Protein AF-A0A925CGX5-F1 (afdb_monomer_lite)

Radius of gyration: 20.31 Å; chains: 1; bounding box: 44×58×46 Å

pLDDT: mean 79.64, std 16.66, range [32.56, 95.12]

Secondary structure (DSSP, 8-state):
-TTSPBPPSPPPHHHHHHHHHTSSSTT---EEEE----TT-TT--EEEEEEEETTEEEEEEEEE----HHHHTT---S----THHHHHHT-SS---TTEEEETTEEEEE--TT-----GGGS-TTTHHHHHHHHHHHHHHHHHHTSTTTHHHHHHHHHHHHHSTT--S-SS---

Structure (mmCIF, N/CA/C/O backbone):
data_AF-A0A925CGX5-F1
#
_entry.id   AF-A0A925CGX5-F1
#
loop_
_atom_site.group_PDB
_atom_site.id
_atom_site.type_symbol
_atom_site.label_atom_id
_atom_site.label_alt_id
_atom_site.label_comp_id
_atom_site.label_asym_id
_atom_site.label_entity_id
_atom_site.label_seq_id
_atom_site.pdbx_PDB_ins_code
_atom_site.Cartn_x
_atom_site.Cartn_y
_atom_site.Cartn_z
_atom_site.occupancy
_atom_site.B_iso_or_equiv
_atom_site.auth_seq_id
_atom_site.auth_comp_id
_atom_site.auth_asym_id
_atom_site.auth_atom_id
_atom_site.pdbx_PDB_model_num
ATOM 1 N N . MET A 1 1 ? -9.064 -10.129 -9.999 1.00 75.12 1 MET A N 1
ATOM 2 C CA . MET A 1 1 ? -7.808 -9.469 -10.441 1.00 75.12 1 MET A CA 1
ATOM 3 C C . MET A 1 1 ? -7.234 -10.074 -11.719 1.00 75.12 1 MET A C 1
ATOM 5 O O . MET A 1 1 ? -6.522 -9.369 -12.419 1.00 75.12 1 MET A O 1
ATOM 9 N N . GLU A 1 2 ? -7.570 -11.321 -12.065 1.00 76.31 2 GLU A N 1
ATOM 10 C CA . GLU A 1 2 ? -7.100 -11.977 -13.301 1.00 76.31 2 GLU A CA 1
ATOM 11 C C . GLU A 1 2 ? -7.462 -11.228 -14.593 1.00 76.31 2 GLU A C 1
ATOM 13 O O . GLU A 1 2 ? -6.629 -11.114 -15.491 1.00 76.31 2 GLU A O 1
ATOM 18 N N . ALA A 1 3 ? -8.659 -10.632 -14.642 1.00 82.38 3 ALA A N 1
ATOM 19 C CA . ALA A 1 3 ? -9.148 -9.847 -15.779 1.00 82.38 3 ALA A CA 1
ATOM 20 C C . ALA A 1 3 ? -8.381 -8.530 -16.029 1.00 82.38 3 ALA A C 1
ATOM 22 O O . ALA A 1 3 ? -8.653 -7.837 -17.006 1.00 82.38 3 ALA A O 1
ATOM 23 N N . LEU A 1 4 ? -7.434 -8.150 -15.160 1.00 82.31 4 LEU A N 1
ATOM 24 C CA . LEU A 1 4 ? -6.608 -6.967 -15.394 1.00 82.31 4 LEU A CA 1
ATOM 25 C C . LEU A 1 4 ? -5.682 -7.180 -16.601 1.00 82.31 4 LEU A C 1
ATOM 27 O O . LEU A 1 4 ? -5.188 -8.298 -16.816 1.00 82.31 4 LEU A O 1
ATOM 31 N N . PRO A 1 5 ? -5.388 -6.115 -17.366 1.00 84.12 5 PRO A N 1
ATOM 32 C CA . PRO A 1 5 ? -4.493 -6.221 -18.503 1.00 84.12 5 PRO A CA 1
ATOM 33 C C . PRO A 1 5 ? -3.076 -6.600 -18.040 1.00 84.12 5 PRO A C 1
ATOM 35 O O . PRO A 1 5 ? -2.613 -6.133 -16.986 1.00 84.12 5 PRO A O 1
ATOM 38 N N . PRO A 1 6 ? -2.365 -7.445 -18.810 1.00 86.44 6 PRO A N 1
ATOM 39 C CA . PRO A 1 6 ? -0.949 -7.683 -18.571 1.00 86.44 6 PRO A CA 1
ATOM 40 C C . PRO A 1 6 ? -0.167 -6.375 -18.716 1.00 86.44 6 PRO A C 1
ATOM 42 O O . PRO A 1 6 ? -0.590 -5.443 -19.409 1.00 86.44 6 PRO A O 1
ATOM 45 N N . VAL A 1 7 ? 0.985 -6.294 -18.054 1.00 85.62 7 VAL A N 1
ATOM 46 C CA . VAL A 1 7 ? 1.882 -5.155 -18.254 1.00 85.62 7 VAL A CA 1
ATOM 47 C C . VAL A 1 7 ? 2.435 -5.202 -19.678 1.00 85.62 7 VAL A C 1
ATOM 49 O O . VAL A 1 7 ? 3.003 -6.209 -20.088 1.00 85.62 7 VAL A O 1
ATOM 52 N N . LYS A 1 8 ? 2.275 -4.106 -20.425 1.00 80.00 8 LYS A N 1
ATOM 53 C CA . LYS A 1 8 ? 2.910 -3.900 -21.732 1.00 80.00 8 LYS A CA 1
ATOM 54 C C . LYS A 1 8 ? 4.179 -3.062 -21.546 1.00 80.00 8 LYS A C 1
ATOM 56 O O . LYS A 1 8 ? 4.128 -2.050 -20.848 1.00 80.00 8 LYS A O 1
ATOM 61 N N . GLY A 1 9 ? 5.274 -3.464 -22.190 1.00 78.81 9 GLY A N 1
ATOM 62 C CA . GLY A 1 9 ? 6.560 -2.759 -22.145 1.00 78.81 9 GLY A CA 1
ATOM 63 C C . GLY A 1 9 ? 7.445 -3.131 -20.951 1.00 78.81 9 GLY A C 1
ATOM 64 O O . GLY A 1 9 ? 7.156 -4.063 -20.198 1.00 78.81 9 GLY A O 1
ATOM 65 N N . ALA A 1 10 ? 8.552 -2.402 -20.795 1.00 79.94 10 ALA A N 1
ATOM 66 C CA . ALA A 1 10 ? 9.523 -2.651 -19.737 1.00 79.94 10 ALA A CA 1
ATOM 67 C C . ALA A 1 10 ? 8.936 -2.339 -18.349 1.00 79.94 10 ALA A C 1
ATOM 69 O O . ALA A 1 10 ? 8.403 -1.257 -18.098 1.00 79.94 10 ALA A O 1
ATOM 70 N N . VAL A 1 11 ? 9.056 -3.297 -17.430 1.00 86.06 11 VAL A N 1
ATOM 71 C CA . VAL A 1 11 ? 8.763 -3.099 -16.004 1.00 86.06 11 VAL A CA 1
ATOM 72 C C . VAL A 1 11 ? 10.031 -2.556 -15.346 1.00 86.06 11 VAL A C 1
ATOM 74 O O . VAL A 1 11 ? 11.066 -3.219 -15.465 1.00 86.06 11 VAL A O 1
ATOM 77 N N . PRO A 1 12 ? 9.983 -1.415 -14.630 1.00 90.38 12 PRO A N 1
ATOM 78 C CA . PRO A 1 12 ? 11.149 -0.912 -13.913 1.00 90.38 12 PRO A CA 1
ATOM 79 C C . PRO A 1 12 ? 11.704 -1.969 -12.956 1.00 90.38 12 PRO A C 1
ATOM 81 O O . PRO A 1 12 ? 10.948 -2.596 -12.214 1.00 90.38 12 PRO A O 1
ATOM 84 N N . HIS A 1 13 ? 13.025 -2.148 -12.939 1.00 91.94 13 HIS A N 1
ATOM 85 C CA . HIS A 1 13 ? 13.669 -3.144 -12.079 1.00 91.94 13 HIS A CA 1
ATOM 86 C C . HIS A 1 13 ? 13.338 -2.928 -10.590 1.00 91.94 13 HIS A C 1
ATOM 88 O O . HIS A 1 13 ? 13.072 -3.887 -9.869 1.00 91.94 13 HIS A O 1
ATOM 94 N N . SER A 1 14 ? 13.215 -1.664 -10.163 1.00 93.75 14 SER A N 1
ATOM 95 C CA . SER A 1 14 ? 12.810 -1.293 -8.801 1.00 93.75 14 SER A CA 1
ATOM 96 C C . SER A 1 14 ? 11.436 -1.833 -8.397 1.00 93.75 14 SER A C 1
ATOM 98 O O . SER A 1 14 ? 11.249 -2.169 -7.234 1.00 93.75 14 SER A O 1
ATOM 100 N N . VAL A 1 15 ? 10.494 -1.984 -9.338 1.00 94.00 15 VAL A N 1
ATOM 101 C CA . VAL A 1 15 ? 9.176 -2.587 -9.069 1.00 94.00 15 VAL A CA 1
ATOM 102 C C . VAL A 1 15 ? 9.315 -4.064 -8.729 1.00 94.00 15 VAL A C 1
ATOM 104 O O . VAL A 1 15 ? 8.636 -4.536 -7.823 1.00 94.00 15 VAL A O 1
ATOM 107 N N . ARG A 1 16 ? 10.170 -4.796 -9.456 1.00 93.62 16 ARG A N 1
ATOM 108 C CA . ARG A 1 16 ? 10.380 -6.232 -9.225 1.00 93.62 16 ARG A CA 1
ATOM 109 C C . ARG A 1 16 ? 11.016 -6.457 -7.864 1.00 93.62 16 ARG A C 1
ATOM 111 O O . ARG A 1 16 ? 10.406 -7.130 -7.053 1.00 93.62 16 ARG A O 1
ATOM 118 N N . ILE A 1 17 ? 12.114 -5.755 -7.564 1.00 94.38 17 ILE A N 1
ATOM 119 C CA . ILE A 1 17 ? 12.747 -5.777 -6.232 1.00 94.38 17 ILE A CA 1
ATOM 120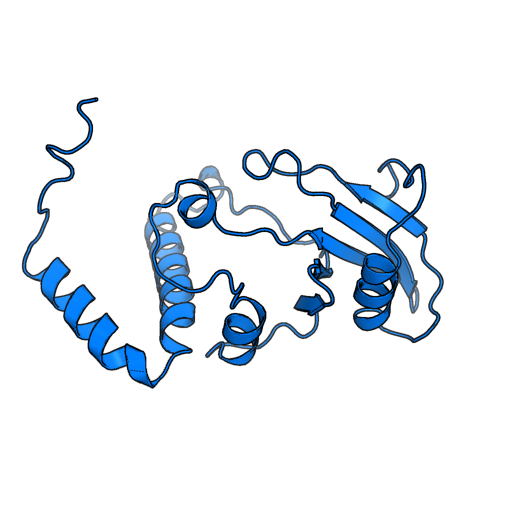 C C . ILE A 1 17 ? 11.712 -5.504 -5.134 1.00 94.38 17 ILE A C 1
ATOM 122 O O . ILE A 1 17 ? 11.660 -6.202 -4.125 1.00 94.38 17 ILE A O 1
ATOM 126 N N . ALA A 1 18 ? 10.879 -4.481 -5.332 1.00 94.75 18 ALA A N 1
ATOM 127 C CA . ALA 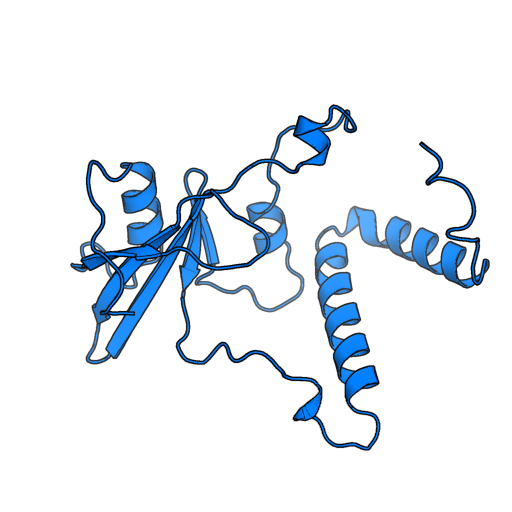A 1 18 ? 9.873 -4.081 -4.363 1.00 94.75 18 ALA A CA 1
ATOM 128 C C . ALA A 1 18 ? 8.792 -5.158 -4.148 1.00 94.75 18 ALA A C 1
ATOM 130 O O . ALA A 1 18 ? 8.403 -5.417 -3.011 1.00 94.75 18 ALA A O 1
ATOM 131 N N . LEU A 1 19 ? 8.319 -5.802 -5.218 1.00 95.00 19 LEU A N 1
ATOM 132 C CA . LEU A 1 19 ? 7.340 -6.887 -5.133 1.00 95.00 19 LEU A CA 1
ATOM 133 C C . LEU A 1 19 ? 7.948 -8.161 -4.544 1.00 95.00 19 LEU A C 1
ATOM 135 O O . LEU A 1 19 ? 7.334 -8.745 -3.655 1.00 95.00 19 LEU A O 1
ATOM 139 N N . ASP A 1 20 ? 9.144 -8.542 -4.993 1.00 94.38 20 ASP A N 1
ATOM 140 C CA . ASP A 1 20 ? 9.873 -9.733 -4.549 1.00 94.38 20 ASP A CA 1
ATOM 141 C C . ASP A 1 20 ? 10.147 -9.670 -3.041 1.00 94.38 20 ASP A C 1
ATOM 143 O O . ASP A 1 20 ? 9.960 -10.660 -2.342 1.00 94.38 20 ASP A O 1
ATOM 147 N N . TYR A 1 21 ? 10.475 -8.483 -2.514 1.00 93.31 21 TYR A N 1
ATOM 148 C CA . TYR A 1 21 ? 10.659 -8.263 -1.076 1.00 93.31 21 TYR A CA 1
ATOM 149 C C . TYR A 1 21 ? 9.421 -8.632 -0.239 1.00 93.31 21 TYR A C 1
ATOM 151 O O . TYR A 1 21 ? 9.547 -9.062 0.904 1.00 93.31 21 TYR A O 1
ATOM 159 N N . LEU A 1 22 ? 8.214 -8.437 -0.783 1.00 92.62 22 LEU A N 1
ATOM 160 C CA . LEU A 1 22 ? 6.950 -8.665 -0.072 1.00 92.62 22 LEU A CA 1
ATOM 161 C C . LEU A 1 22 ? 6.293 -10.010 -0.424 1.00 92.62 22 LEU A C 1
ATOM 163 O O . LEU A 1 22 ? 5.158 -10.289 0.002 1.00 92.62 22 LEU A O 1
ATOM 167 N N . MET A 1 23 ? 6.966 -10.822 -1.241 1.00 94.06 23 MET A N 1
ATOM 168 C CA . MET A 1 23 ? 6.546 -12.188 -1.505 1.00 94.06 23 MET A CA 1
ATOM 169 C C . MET A 1 23 ? 6.840 -13.076 -0.295 1.00 94.06 23 MET A C 1
ATOM 171 O O . MET A 1 23 ? 7.789 -12.827 0.442 1.00 94.06 23 MET A O 1
ATOM 175 N N . PRO A 1 24 ? 6.009 -14.102 -0.058 1.00 92.94 24 PRO A N 1
ATOM 176 C CA . PRO A 1 24 ? 6.218 -15.004 1.069 1.00 92.94 24 PRO A CA 1
ATOM 177 C C . PRO A 1 24 ? 7.457 -15.896 0.897 1.00 92.94 24 PRO A C 1
ATOM 179 O O . PRO A 1 24 ? 8.025 -16.335 1.890 1.00 92.94 24 PRO A O 1
ATOM 182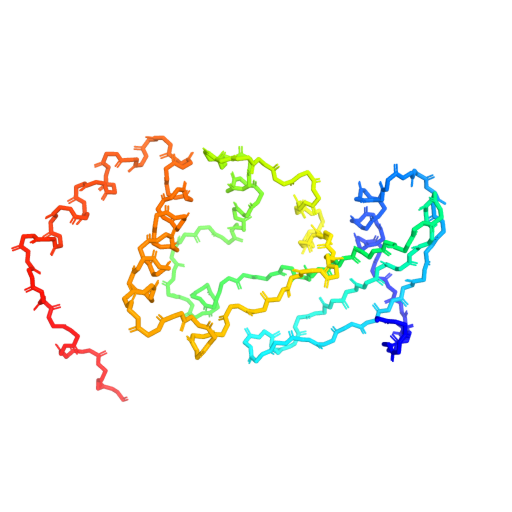 N N . GLU A 1 25 ? 7.880 -16.148 -0.344 1.00 93.44 25 GLU A N 1
ATOM 183 C CA . GLU A 1 25 ? 9.040 -16.971 -0.682 1.00 93.44 25 GLU A CA 1
ATOM 184 C C . GLU A 1 25 ? 9.887 -16.276 -1.749 1.00 93.44 25 GLU A C 1
ATOM 186 O O . GLU A 1 25 ? 9.364 -15.687 -2.702 1.00 93.44 25 GLU A O 1
ATOM 191 N N . SER A 1 26 ? 11.209 -16.363 -1.590 1.00 92.56 26 SER A N 1
ATOM 192 C CA . SER A 1 26 ? 12.154 -15.858 -2.583 1.00 92.56 26 SER A CA 1
ATOM 193 C C . SER A 1 26 ? 12.033 -16.659 -3.879 1.00 92.56 26 SER A C 1
ATOM 195 O O . SER A 1 26 ? 11.981 -17.886 -3.854 1.00 92.56 26 SER A O 1
ATOM 197 N N . GLY A 1 27 ? 11.983 -15.966 -5.016 1.00 91.75 27 GLY A N 1
ATOM 198 C CA . GLY A 1 27 ? 11.879 -16.605 -6.330 1.00 91.75 27 GLY A CA 1
ATOM 199 C C . GLY A 1 27 ? 10.500 -17.183 -6.667 1.00 91.75 27 GLY A C 1
ATOM 200 O O . GLY A 1 27 ? 10.367 -17.820 -7.711 1.00 91.75 27 GLY A O 1
ATOM 201 N N . LEU A 1 28 ? 9.471 -16.948 -5.841 1.00 94.94 28 LEU A N 1
ATOM 202 C CA . LEU A 1 28 ? 8.103 -17.373 -6.143 1.00 94.94 28 LEU A CA 1
ATOM 203 C C . LEU A 1 28 ? 7.654 -16.781 -7.494 1.00 94.94 28 LEU A C 1
ATOM 205 O O . LEU A 1 28 ? 7.630 -15.555 -7.637 1.00 94.94 28 LEU A O 1
ATOM 209 N N . PRO A 1 29 ? 7.265 -17.599 -8.489 1.00 94.38 29 PRO A N 1
ATOM 210 C CA . PRO A 1 29 ? 6.823 -17.084 -9.775 1.00 94.38 29 PRO A CA 1
ATOM 211 C C . PRO A 1 29 ? 5.488 -16.343 -9.642 1.00 94.38 29 PRO A C 1
ATOM 213 O O . PRO A 1 29 ? 4.556 -16.796 -8.977 1.00 94.38 29 PRO A O 1
ATOM 216 N N . TYR A 1 30 ? 5.364 -15.208 -10.328 1.00 95.12 30 TYR A N 1
ATOM 217 C CA . TYR A 1 30 ? 4.130 -14.424 -10.360 1.00 95.12 30 TYR A CA 1
ATOM 218 C C . TYR A 1 30 ? 3.856 -13.812 -11.727 1.00 95.12 30 TYR A C 1
ATOM 220 O O . TYR A 1 30 ? 4.753 -13.513 -12.516 1.00 95.12 30 TYR A O 1
ATOM 228 N N . ARG A 1 31 ? 2.574 -13.557 -11.988 1.00 94.25 31 ARG A N 1
ATOM 229 C CA . ARG A 1 31 ? 2.110 -12.791 -13.145 1.00 94.25 31 ARG A CA 1
ATOM 230 C C . ARG A 1 31 ? 2.017 -11.316 -12.784 1.00 94.25 31 ARG A C 1
ATOM 232 O O . ARG A 1 31 ? 1.357 -10.955 -11.810 1.00 94.25 31 ARG A O 1
ATOM 239 N N . LEU A 1 32 ? 2.616 -10.459 -13.609 1.00 94.06 32 LEU A N 1
ATOM 240 C CA . LEU A 1 32 ? 2.492 -9.009 -13.480 1.00 94.06 32 LEU A CA 1
ATOM 241 C C . LEU A 1 32 ? 1.297 -8.467 -14.261 1.00 94.06 32 LEU A C 1
ATOM 243 O O . LEU A 1 32 ? 1.146 -8.696 -15.463 1.00 94.06 32 LEU A O 1
ATOM 247 N N . LYS A 1 33 ? 0.480 -7.668 -13.581 1.00 92.38 33 LYS A N 1
ATOM 248 C CA . LYS A 1 33 ? -0.658 -6.943 -14.148 1.00 92.38 33 LYS A CA 1
ATOM 249 C C . LYS A 1 33 ? -0.528 -5.451 -13.876 1.00 92.38 33 LYS A C 1
ATOM 251 O O . LYS A 1 33 ? 0.088 -5.039 -12.891 1.00 92.38 33 LYS A O 1
ATOM 256 N N . ARG A 1 34 ? -1.146 -4.629 -14.725 1.00 88.19 34 ARG A N 1
ATOM 257 C CA . ARG A 1 34 ? -1.288 -3.188 -14.473 1.00 88.19 34 ARG A CA 1
ATOM 258 C C . ARG A 1 34 ? -2.691 -2.900 -13.956 1.00 88.19 34 ARG A C 1
ATOM 260 O O . ARG A 1 34 ? -3.670 -3.413 -14.493 1.00 88.19 34 ARG A O 1
ATOM 267 N N . ARG A 1 35 ? -2.796 -2.051 -12.933 1.00 80.94 35 ARG A N 1
ATOM 268 C CA . ARG A 1 35 ? -4.086 -1.614 -12.385 1.00 80.94 35 ARG A CA 1
ATOM 269 C C . ARG A 1 35 ? -4.229 -0.105 -12.458 1.00 80.94 35 ARG A C 1
ATOM 271 O O . ARG A 1 35 ? -3.314 0.639 -12.120 1.00 80.94 35 ARG A O 1
ATOM 278 N N . VAL A 1 36 ? -5.418 0.342 -12.831 1.00 75.12 36 VAL A N 1
ATOM 279 C CA . VAL A 1 36 ? -5.855 1.728 -12.659 1.00 75.12 36 VAL A CA 1
ATOM 280 C C . VAL A 1 36 ? -6.989 1.697 -11.643 1.00 75.12 36 VAL A C 1
ATOM 282 O O . VAL A 1 36 ? -7.931 0.924 -11.789 1.00 75.12 36 VAL A O 1
ATOM 285 N N . SER A 1 37 ? -6.865 2.451 -10.551 1.00 66.75 37 SER A N 1
ATOM 286 C CA . SER A 1 37 ? -7.907 2.512 -9.525 1.00 66.75 37 SER A CA 1
ATOM 287 C C . SER A 1 37 ? -7.841 3.805 -8.724 1.00 66.75 37 SER A C 1
ATOM 289 O O . SER A 1 37 ? -6.768 4.205 -8.262 1.00 66.75 37 SER A O 1
ATOM 291 N N . GLY A 1 38 ? -9.022 4.391 -8.517 1.00 61.06 38 GLY A N 1
ATOM 292 C CA . GLY A 1 38 ? -9.279 5.544 -7.659 1.00 61.06 38 GLY A CA 1
ATOM 293 C C . GLY A 1 38 ? -9.565 6.826 -8.442 1.00 61.06 38 GLY A C 1
ATOM 294 O O . GLY A 1 38 ? -8.897 7.107 -9.431 1.00 61.06 38 GLY A O 1
ATOM 295 N N . LEU A 1 39 ? -10.523 7.612 -7.943 1.00 52.97 39 LEU A N 1
ATOM 296 C CA . LEU A 1 39 ? -10.887 8.946 -8.445 1.00 52.97 39 LEU A CA 1
ATOM 297 C C . LEU A 1 39 ? -9.809 10.018 -8.161 1.00 52.97 39 LEU A C 1
ATOM 299 O O . LEU A 1 39 ? -9.767 11.028 -8.845 1.00 52.97 39 LEU A O 1
ATOM 303 N N . GLY A 1 40 ? -8.904 9.792 -7.196 1.00 49.69 40 GLY A N 1
ATOM 304 C CA . GLY A 1 40 ? -7.987 10.822 -6.667 1.00 49.69 40 GLY A CA 1
ATOM 305 C C . GLY A 1 40 ? -6.487 10.532 -6.804 1.00 49.69 40 GLY A C 1
ATOM 306 O O . GLY A 1 40 ? -5.701 10.918 -5.949 1.00 49.69 40 GLY A O 1
ATOM 307 N N . SER A 1 41 ? -6.053 9.777 -7.816 1.00 54.09 41 SER A N 1
ATOM 308 C CA . SER A 1 41 ? -4.608 9.539 -8.056 1.00 54.09 41 SER A CA 1
ATOM 309 C C . SER A 1 41 ? -4.283 9.267 -9.525 1.00 54.09 41 SER A C 1
ATOM 311 O O . SER A 1 41 ? -3.350 8.515 -9.836 1.00 54.09 41 SER A O 1
ATOM 313 N N . LEU A 1 42 ? -5.127 9.813 -10.402 1.00 61.19 42 LEU A N 1
ATOM 314 C CA . LEU A 1 42 ? -5.096 9.636 -11.848 1.00 61.19 42 LEU A CA 1
ATOM 315 C C . LEU A 1 42 ? -3.669 9.899 -12.351 1.00 61.19 42 LEU A C 1
ATOM 317 O O . LEU A 1 42 ? -3.166 11.009 -12.255 1.00 61.19 42 LEU A O 1
ATOM 321 N N . GLY A 1 43 ? -2.986 8.840 -12.792 1.00 68.38 43 GLY A N 1
ATOM 322 C CA . GLY A 1 43 ? -1.662 8.927 -13.419 1.00 68.38 43 GLY A CA 1
ATOM 323 C C . GLY A 1 43 ? -0.559 8.091 -12.769 1.00 68.38 43 GLY A C 1
ATOM 324 O O . GLY A 1 43 ? 0.315 7.605 -13.483 1.00 68.38 43 GLY A O 1
ATOM 325 N N . ARG A 1 44 ? -0.594 7.832 -11.452 1.00 81.38 44 ARG A N 1
ATOM 326 C CA . ARG A 1 44 ? 0.506 7.081 -10.810 1.00 81.38 44 ARG A CA 1
ATOM 327 C C . ARG A 1 44 ? 0.428 5.582 -11.142 1.00 81.38 44 ARG A C 1
ATOM 329 O O . ARG A 1 44 ? -0.607 4.958 -10.856 1.00 81.38 44 ARG A O 1
ATOM 336 N N . PRO A 1 45 ? 1.492 4.988 -11.720 1.00 86.94 45 PRO A N 1
ATOM 337 C CA . PRO A 1 45 ? 1.477 3.590 -12.125 1.00 86.94 45 PRO A CA 1
ATOM 338 C C . PRO A 1 45 ? 1.331 2.665 -10.916 1.00 86.94 45 PRO A C 1
ATOM 340 O O . PRO A 1 45 ? 1.864 2.917 -9.831 1.00 86.94 45 PRO A O 1
ATOM 343 N N . ARG A 1 46 ? 0.580 1.583 -11.128 1.00 90.62 46 ARG A N 1
ATOM 344 C CA . ARG A 1 46 ? 0.415 0.493 -10.171 1.00 90.62 46 ARG A CA 1
ATOM 345 C C . ARG A 1 46 ? 0.651 -0.830 -10.865 1.00 90.62 46 ARG A C 1
ATOM 347 O O . ARG A 1 46 ? 0.029 -1.115 -11.895 1.00 90.62 46 ARG A O 1
ATOM 354 N N . PHE A 1 47 ? 1.501 -1.630 -10.253 1.00 93.06 47 PHE A N 1
ATOM 355 C CA . PHE A 1 47 ? 1.807 -2.980 -10.682 1.00 93.06 47 PHE A CA 1
ATOM 356 C C . PHE A 1 47 ? 1.261 -3.959 -9.660 1.00 93.06 47 PHE A C 1
ATOM 358 O O . PHE A 1 47 ? 1.312 -3.695 -8.462 1.00 93.06 47 PHE A O 1
ATOM 365 N N . ILE A 1 48 ? 0.717 -5.070 -10.138 1.00 93.69 48 ILE A N 1
ATOM 366 C CA . ILE A 1 48 ? 0.203 -6.138 -9.292 1.00 93.69 48 ILE A CA 1
ATOM 367 C C . ILE A 1 48 ? 0.931 -7.422 -9.634 1.00 93.69 48 ILE A C 1
ATOM 369 O O . ILE A 1 48 ? 0.900 -7.837 -10.790 1.00 93.69 48 ILE A O 1
ATOM 373 N N . ALA A 1 49 ? 1.528 -8.053 -8.630 1.00 94.88 49 ALA A N 1
ATOM 374 C CA . ALA A 1 49 ? 1.967 -9.436 -8.693 1.00 94.88 49 ALA A CA 1
ATOM 375 C C . ALA A 1 49 ? 0.826 -10.348 -8.233 1.00 94.88 49 ALA A C 1
ATOM 377 O O . ALA A 1 49 ? 0.294 -10.167 -7.135 1.00 94.88 49 ALA A O 1
ATOM 378 N N . LEU A 1 50 ? 0.454 -11.306 -9.080 1.00 94.88 50 LEU A N 1
ATOM 379 C CA . LEU A 1 50 ? -0.485 -12.384 -8.775 1.00 94.88 50 LEU A CA 1
ATOM 380 C C . LEU A 1 50 ? 0.278 -13.707 -8.753 1.00 94.88 50 LEU A C 1
ATOM 382 O O . LEU A 1 50 ? 0.914 -14.047 -9.751 1.00 94.88 50 LEU A O 1
ATOM 386 N N . ALA A 1 51 ? 0.194 -14.443 -7.652 1.00 94.94 51 ALA A N 1
ATOM 387 C CA . ALA A 1 51 ? 0.830 -15.749 -7.506 1.00 94.94 51 ALA A CA 1
ATOM 388 C C . ALA A 1 51 ? -0.106 -16.743 -6.817 1.00 94.94 51 ALA A C 1
ATOM 390 O O . ALA A 1 51 ? -1.031 -16.349 -6.101 1.00 94.94 51 ALA A O 1
ATOM 391 N N . ASP A 1 52 ? 0.165 -18.023 -7.033 1.00 94.94 52 ASP A N 1
ATOM 392 C CA . ASP A 1 52 ? -0.388 -19.122 -6.254 1.00 94.94 52 ASP A CA 1
ATOM 393 C C . ASP A 1 52 ? 0.668 -19.527 -5.214 1.00 94.94 52 ASP A C 1
ATOM 395 O O . ASP A 1 52 ? 1.834 -19.718 -5.554 1.00 94.94 52 ASP A O 1
ATOM 399 N N . TRP A 1 53 ? 0.282 -19.606 -3.942 1.00 94.31 53 TRP A N 1
ATOM 400 C CA . TRP A 1 53 ? 1.172 -19.940 -2.831 1.00 94.31 53 TRP A CA 1
ATOM 401 C C . TRP A 1 53 ? 0.430 -20.799 -1.808 1.00 94.31 53 TRP A C 1
ATOM 403 O O . TRP A 1 53 ? -0.633 -20.405 -1.328 1.00 94.31 53 TRP A O 1
ATOM 413 N N . GLN A 1 54 ? 0.964 -21.989 -1.515 1.00 94.12 54 GLN A N 1
ATOM 414 C CA . GLN A 1 54 ? 0.380 -22.969 -0.583 1.00 94.12 54 GLN A CA 1
ATOM 415 C C . GLN A 1 54 ? -1.126 -23.232 -0.813 1.00 94.12 54 GLN A C 1
ATOM 417 O O . GLN A 1 54 ? -1.923 -23.274 0.118 1.00 94.12 54 GLN A O 1
ATOM 422 N N . GLY A 1 55 ? -1.537 -23.365 -2.080 1.00 92.38 55 GLY A N 1
ATOM 423 C CA . GLY A 1 55 ? -2.937 -23.609 -2.460 1.00 92.38 55 GLY A CA 1
ATOM 424 C C . GLY A 1 55 ? -3.847 -22.372 -2.437 1.00 92.38 55 GLY A C 1
ATOM 425 O O . GLY A 1 55 ? -5.016 -22.469 -2.805 1.00 92.38 55 GLY A O 1
ATOM 426 N N . GLY A 1 56 ? -3.330 -21.202 -2.052 1.00 91.56 56 GLY A N 1
ATOM 427 C CA . GLY A 1 56 ? -4.057 -19.934 -2.035 1.00 91.56 56 GLY A CA 1
ATOM 428 C C . GLY A 1 56 ? -3.584 -18.949 -3.104 1.00 91.56 56 GLY A C 1
ATOM 429 O O . GLY A 1 56 ? -2.415 -18.918 -3.481 1.00 91.56 56 GLY A O 1
ATOM 430 N N . LYS A 1 57 ? -4.488 -18.076 -3.562 1.00 91.56 57 LYS A N 1
ATOM 431 C CA . LYS A 1 57 ? -4.127 -16.947 -4.433 1.00 91.56 57 LYS A CA 1
ATOM 432 C C . LYS A 1 57 ? -3.678 -15.757 -3.604 1.00 91.56 57 LYS A C 1
ATOM 434 O O . LYS A 1 57 ? -4.411 -15.292 -2.732 1.00 91.56 57 LYS A O 1
ATOM 439 N N . ILE A 1 58 ? -2.514 -15.210 -3.932 1.00 92.56 58 ILE A N 1
ATOM 440 C CA . ILE A 1 58 ? -1.992 -13.993 -3.314 1.00 92.56 58 ILE A CA 1
ATOM 441 C C . ILE A 1 58 ? -1.870 -12.864 -4.334 1.00 92.56 58 ILE A C 1
ATOM 443 O O . ILE A 1 58 ? -1.600 -13.076 -5.517 1.00 92.56 58 ILE A O 1
ATOM 447 N N . ALA A 1 59 ? -2.054 -11.637 -3.848 1.00 93.44 59 ALA A N 1
ATOM 448 C CA . ALA A 1 59 ? -1.855 -10.425 -4.623 1.00 93.44 59 ALA A CA 1
ATOM 449 C C . ALA A 1 59 ? -1.014 -9.410 -3.837 1.00 93.44 59 ALA A C 1
ATOM 451 O O . ALA A 1 59 ? -1.271 -9.149 -2.652 1.00 93.44 59 ALA A O 1
ATOM 452 N N . ARG A 1 60 ? -0.018 -8.822 -4.504 1.00 94.25 60 ARG A N 1
ATOM 453 C CA . ARG A 1 60 ? 0.791 -7.698 -4.005 1.00 94.25 60 ARG A CA 1
ATOM 454 C C . ARG A 1 60 ? 0.705 -6.543 -4.991 1.00 94.25 60 ARG A C 1
ATOM 456 O O . ARG A 1 60 ? 0.846 -6.757 -6.188 1.00 94.25 60 ARG A O 1
ATOM 463 N N . GLU A 1 61 ? 0.450 -5.336 -4.505 1.00 93.94 61 GLU A N 1
ATOM 464 C CA . GLU A 1 61 ? 0.410 -4.110 -5.304 1.00 93.94 61 GLU A CA 1
ATOM 465 C C . GLU A 1 61 ? 1.619 -3.246 -4.973 1.00 93.94 61 GLU A C 1
ATOM 467 O O . GLU A 1 61 ? 1.831 -2.928 -3.809 1.00 93.94 61 GLU A O 1
ATOM 472 N N . ALA A 1 62 ? 2.353 -2.817 -5.995 1.00 94.75 62 ALA A N 1
ATOM 473 C CA . ALA A 1 62 ? 3.342 -1.754 -5.916 1.00 94.75 62 ALA A CA 1
ATOM 474 C C . ALA A 1 62 ? 2.751 -0.491 -6.550 1.00 94.75 62 ALA A C 1
ATOM 476 O O . ALA A 1 62 ? 2.456 -0.459 -7.749 1.00 94.75 62 ALA A O 1
ATOM 477 N N . LYS A 1 63 ? 2.561 0.555 -5.748 1.00 92.38 63 LYS A N 1
ATOM 478 C CA . LYS A 1 63 ? 2.068 1.866 -6.184 1.00 92.38 63 LYS A CA 1
ATOM 479 C C . LYS A 1 63 ? 3.212 2.871 -6.150 1.00 92.38 63 LYS A C 1
ATOM 481 O O . LYS A 1 63 ? 3.834 3.038 -5.105 1.00 92.38 63 LYS A O 1
ATOM 486 N N . ALA A 1 64 ? 3.444 3.571 -7.259 1.00 90.69 64 ALA A N 1
ATOM 487 C CA . ALA A 1 64 ? 4.449 4.628 -7.292 1.00 90.69 64 ALA A CA 1
ATOM 488 C C . ALA A 1 64 ? 4.124 5.704 -6.251 1.00 90.69 64 ALA A C 1
ATOM 490 O O . ALA A 1 64 ? 3.002 6.237 -6.210 1.00 90.69 64 ALA A O 1
ATOM 491 N N . LEU A 1 65 ? 5.110 6.014 -5.417 1.00 88.31 65 LEU A N 1
ATOM 492 C CA . LEU A 1 65 ? 5.069 7.189 -4.570 1.00 88.31 65 LEU A CA 1
ATOM 493 C C . LEU A 1 65 ? 5.383 8.424 -5.408 1.00 88.31 65 LEU A C 1
ATOM 495 O O . LEU A 1 65 ? 6.013 8.368 -6.459 1.00 88.31 65 LEU A O 1
ATOM 499 N N . GLY A 1 66 ? 4.884 9.552 -4.942 1.00 83.75 66 GLY A N 1
ATOM 500 C CA . GLY A 1 66 ? 5.182 10.845 -5.522 1.00 83.75 66 GLY A CA 1
ATOM 501 C C . GLY A 1 66 ? 4.937 11.893 -4.464 1.00 83.75 66 GLY A C 1
ATOM 502 O O . GLY A 1 66 ? 4.112 11.672 -3.566 1.00 83.75 66 GLY A O 1
ATOM 503 N N . LEU A 1 67 ? 5.654 13.000 -4.595 1.00 81.62 67 LEU A N 1
ATOM 504 C CA . LEU A 1 67 ? 5.604 14.109 -3.658 1.00 81.62 67 LEU A CA 1
ATOM 505 C C . LEU A 1 67 ? 4.180 14.650 -3.505 1.00 81.62 67 LEU A C 1
ATOM 507 O O . LEU A 1 67 ? 3.285 14.393 -4.327 1.00 81.62 67 LEU A O 1
ATOM 511 N N . SER A 1 68 ? 3.973 15.348 -2.395 1.00 77.88 68 SER A N 1
ATOM 512 C CA . SER A 1 68 ? 2.731 16.065 -2.142 1.00 77.88 68 SER A CA 1
ATOM 513 C C . SER A 1 68 ? 2.544 17.176 -3.176 1.00 77.88 68 SER A C 1
ATOM 515 O O . SER A 1 68 ? 3.513 17.758 -3.660 1.00 77.88 68 SER A O 1
ATOM 517 N N . ALA A 1 69 ? 1.291 17.502 -3.490 1.00 79.25 69 ALA A N 1
ATOM 518 C CA . ALA A 1 69 ? 0.973 18.602 -4.395 1.00 79.25 69 ALA A CA 1
ATOM 519 C C . ALA A 1 69 ? 1.439 19.967 -3.852 1.00 79.25 69 ALA A C 1
ATOM 521 O O . ALA A 1 69 ? 1.724 20.857 -4.644 1.00 79.25 69 ALA A O 1
ATOM 522 N N . CYS A 1 70 ? 1.570 20.128 -2.526 1.00 77.25 70 CYS A N 1
ATOM 523 C CA . CYS A 1 70 ? 2.072 21.370 -1.925 1.00 77.25 70 CYS A CA 1
ATOM 524 C C . CYS A 1 70 ? 3.531 21.671 -2.295 1.00 77.25 70 CYS A C 1
ATOM 526 O O . CYS A 1 70 ? 3.873 22.836 -2.465 1.00 77.25 70 CYS A O 1
ATOM 528 N N . VAL A 1 71 ? 4.353 20.630 -2.477 1.00 79.19 71 VAL A N 1
ATOM 529 C CA . VAL A 1 71 ? 5.737 20.768 -2.954 1.00 79.19 71 VAL A CA 1
ATOM 530 C C . VAL A 1 71 ? 5.737 21.263 -4.398 1.00 79.19 71 VAL A C 1
ATOM 532 O O . VAL A 1 71 ? 6.432 22.214 -4.730 1.00 79.19 71 VAL A O 1
ATOM 535 N N . TRP A 1 72 ? 4.889 20.678 -5.251 1.00 75.19 72 TRP A N 1
ATOM 536 C CA . TRP A 1 72 ? 4.749 21.123 -6.641 1.00 75.19 72 TRP A CA 1
ATOM 537 C C . TRP A 1 72 ? 4.253 22.571 -6.750 1.00 75.19 72 TRP A C 1
ATOM 539 O O . TRP A 1 72 ? 4.732 23.322 -7.591 1.00 75.19 72 TRP A O 1
ATOM 549 N N . ALA A 1 73 ? 3.321 22.971 -5.883 1.00 83.31 73 ALA A N 1
ATOM 550 C CA . ALA A 1 73 ? 2.791 24.330 -5.842 1.00 83.31 73 ALA A CA 1
ATOM 551 C C . ALA A 1 73 ? 3.781 25.364 -5.266 1.00 83.31 73 ALA A C 1
ATOM 553 O O . ALA A 1 73 ? 3.424 26.535 -5.168 1.00 83.31 73 ALA A O 1
ATOM 554 N N . GLY A 1 74 ? 4.983 24.950 -4.837 1.00 80.81 74 GLY A N 1
ATOM 555 C CA . GLY A 1 74 ? 5.966 25.830 -4.198 1.00 80.81 74 GLY A CA 1
ATOM 556 C C . GLY A 1 74 ? 5.502 26.400 -2.853 1.00 80.81 74 GLY A C 1
ATOM 557 O O . GLY A 1 74 ? 6.068 27.370 -2.368 1.00 80.81 74 GLY A O 1
ATOM 558 N N . ALA A 1 75 ? 4.462 25.821 -2.247 1.00 78.06 75 ALA A N 1
ATOM 559 C CA . ALA A 1 75 ? 3.830 26.315 -1.023 1.00 78.06 75 ALA A CA 1
ATOM 560 C C . ALA A 1 75 ? 4.434 25.687 0.248 1.00 78.06 75 ALA A C 1
ATOM 562 O O . ALA A 1 75 ? 3.760 25.583 1.275 1.00 78.06 75 ALA A O 1
ATOM 563 N N . HIS A 1 76 ? 5.663 25.174 0.165 1.00 69.69 76 HIS A N 1
ATOM 564 C CA . HIS A 1 76 ? 6.301 24.423 1.238 1.00 69.69 76 HIS A CA 1
ATOM 565 C C . HIS A 1 76 ? 7.824 24.584 1.207 1.00 69.69 76 HIS A C 1
ATOM 567 O O . HIS A 1 76 ? 8.460 24.193 0.234 1.00 69.69 76 HIS A O 1
ATOM 573 N N . ASP A 1 77 ? 8.388 25.064 2.317 1.00 67.62 77 ASP A N 1
ATOM 574 C CA . ASP A 1 77 ? 9.837 25.245 2.513 1.00 67.62 77 ASP A CA 1
ATOM 575 C C . ASP A 1 77 ? 10.524 24.031 3.170 1.00 67.62 77 ASP A C 1
ATOM 577 O O . ASP A 1 77 ? 11.713 24.059 3.486 1.00 67.62 77 ASP A O 1
ATOM 581 N N . GLY A 1 78 ? 9.775 22.966 3.461 1.00 68.00 78 GLY A N 1
ATOM 582 C CA . GLY A 1 78 ? 10.321 21.759 4.081 1.00 68.00 78 GLY A CA 1
ATOM 583 C C . GLY A 1 78 ? 10.880 20.749 3.066 1.00 68.00 78 GLY A C 1
ATOM 584 O O . GLY A 1 78 ? 10.729 20.917 1.858 1.00 68.00 78 GLY A O 1
ATOM 585 N N . PRO A 1 79 ? 11.480 19.649 3.551 1.00 67.69 79 PRO A N 1
ATOM 586 C CA . PRO A 1 79 ? 12.187 18.692 2.708 1.00 67.69 79 PRO A CA 1
ATOM 587 C C . PRO A 1 79 ? 11.258 17.940 1.745 1.00 67.69 79 PRO A C 1
ATOM 589 O O . PRO A 1 79 ? 10.175 17.499 2.136 1.00 67.69 79 PRO A O 1
ATOM 592 N N . ASP A 1 80 ? 11.757 17.652 0.540 1.00 75.88 80 ASP A N 1
ATOM 593 C CA . ASP A 1 80 ? 11.114 16.812 -0.490 1.00 75.88 80 ASP A CA 1
ATOM 594 C C . ASP A 1 80 ? 11.090 15.311 -0.126 1.00 75.88 80 ASP A C 1
ATOM 596 O O . ASP A 1 80 ? 10.991 14.422 -0.975 1.00 75.88 80 ASP A O 1
ATOM 600 N N . THR A 1 81 ? 11.197 14.992 1.161 1.00 82.38 81 THR A N 1
ATOM 601 C CA . THR A 1 81 ? 11.313 13.625 1.657 1.00 82.38 81 THR A CA 1
ATOM 602 C C . THR A 1 81 ? 9.937 13.040 1.945 1.00 82.38 81 THR A C 1
ATOM 604 O O . THR A 1 81 ? 9.115 13.608 2.663 1.00 82.38 81 THR A O 1
ATOM 607 N N . ILE A 1 82 ? 9.691 11.832 1.437 1.00 86.88 82 ILE A N 1
ATOM 608 C CA . ILE A 1 82 ? 8.477 11.073 1.741 1.00 86.88 82 ILE A CA 1
ATOM 609 C C . ILE A 1 82 ? 8.704 10.249 3.017 1.00 86.88 82 ILE A C 1
ATOM 611 O O . ILE A 1 82 ? 9.288 9.170 2.973 1.00 86.88 82 ILE A O 1
ATOM 615 N N . PHE A 1 83 ? 8.175 10.713 4.150 1.00 87.12 83 PHE A N 1
ATOM 616 C CA . PHE A 1 83 ? 8.321 10.064 5.469 1.00 87.12 83 PHE A CA 1
ATOM 617 C C . PHE A 1 83 ? 7.419 8.838 5.697 1.00 87.12 83 PHE A C 1
ATOM 619 O O . PHE A 1 83 ? 7.182 8.428 6.831 1.00 87.12 83 PHE A O 1
ATOM 626 N N . TYR A 1 84 ? 6.889 8.234 4.633 1.00 90.25 84 TYR A N 1
ATOM 627 C CA . TYR A 1 84 ? 5.878 7.180 4.748 1.00 90.25 84 TYR A CA 1
ATOM 628 C C . TYR A 1 84 ? 6.404 5.947 5.497 1.00 90.25 84 TYR A C 1
ATOM 630 O O . TYR A 1 84 ? 5.696 5.414 6.344 1.00 90.25 84 TYR A O 1
ATOM 638 N N . GLN A 1 85 ? 7.647 5.520 5.239 1.00 91.31 85 GLN A N 1
ATOM 639 C CA . GLN A 1 85 ? 8.238 4.390 5.965 1.00 91.31 85 GLN A CA 1
ATOM 640 C C . GLN A 1 85 ? 8.412 4.707 7.453 1.00 91.31 85 GLN A C 1
ATOM 642 O O . GLN A 1 85 ? 8.027 3.901 8.288 1.00 91.31 85 GLN A O 1
ATOM 647 N N . SER A 1 86 ? 8.880 5.914 7.787 1.00 90.94 86 SER A N 1
ATOM 648 C CA . SER A 1 86 ? 9.007 6.357 9.179 1.00 90.94 86 SER A CA 1
ATOM 649 C C . SER A 1 86 ? 7.664 6.341 9.907 1.00 90.94 86 SER A C 1
ATOM 651 O O . SER A 1 86 ? 7.603 5.906 11.050 1.00 90.94 86 SER A O 1
ATOM 653 N N . ILE A 1 87 ? 6.582 6.753 9.238 1.00 89.88 87 ILE A N 1
ATOM 654 C CA . ILE A 1 87 ? 5.224 6.693 9.797 1.00 89.88 87 ILE A CA 1
ATOM 655 C C . ILE A 1 87 ? 4.792 5.243 10.060 1.00 89.88 87 ILE A C 1
ATOM 657 O O . ILE A 1 87 ? 4.162 4.977 11.081 1.00 89.88 87 ILE A O 1
ATOM 661 N N . LEU A 1 88 ? 5.115 4.308 9.158 1.00 90.44 88 LEU A N 1
ATOM 662 C CA . LEU A 1 88 ? 4.821 2.886 9.365 1.00 90.44 88 LEU A CA 1
ATOM 663 C C . LEU A 1 88 ? 5.601 2.325 10.560 1.00 90.44 88 LEU A C 1
ATOM 665 O O . LEU A 1 88 ? 5.001 1.680 11.415 1.00 90.44 88 LEU A O 1
ATOM 669 N N . ASP A 1 89 ? 6.902 2.608 10.636 1.00 90.38 89 ASP A N 1
ATOM 670 C CA . ASP A 1 89 ? 7.796 2.082 11.675 1.00 90.38 89 ASP A CA 1
ATOM 671 C C . ASP A 1 89 ? 7.481 2.664 13.063 1.00 90.38 89 ASP A C 1
ATOM 673 O O . ASP A 1 89 ? 7.624 1.989 14.080 1.00 90.38 89 ASP A O 1
ATOM 677 N N . GLN A 1 90 ? 7.025 3.917 13.114 1.00 90.38 90 GLN A N 1
ATOM 678 C CA . GLN A 1 90 ? 6.652 4.615 14.348 1.00 90.38 90 GLN A CA 1
ATOM 679 C C . GLN A 1 90 ? 5.187 4.407 14.745 1.00 90.38 90 GLN A C 1
ATOM 681 O O . GLN A 1 90 ? 4.721 5.009 15.713 1.00 90.38 90 GLN A O 1
ATOM 686 N N . ALA A 1 91 ? 4.427 3.594 14.008 1.00 87.38 91 ALA A N 1
ATOM 687 C CA . ALA A 1 91 ? 3.020 3.395 14.308 1.00 87.38 91 ALA A CA 1
ATOM 688 C C . ALA A 1 91 ? 2.843 2.822 15.726 1.00 87.38 91 ALA A C 1
ATOM 690 O O . ALA A 1 91 ? 3.393 1.775 16.058 1.00 87.38 91 ALA A O 1
ATOM 691 N N . VAL A 1 92 ? 2.016 3.480 16.544 1.00 87.62 92 VAL A N 1
ATOM 692 C CA . VAL A 1 92 ? 1.669 3.061 17.922 1.00 87.62 92 VAL A CA 1
ATOM 693 C C . VAL A 1 92 ? 0.596 1.961 17.971 1.00 87.62 92 VAL A C 1
ATOM 695 O O . VAL A 1 92 ? 0.011 1.680 19.013 1.00 87.62 92 VAL A O 1
ATOM 698 N N . ARG A 1 93 ? 0.315 1.350 16.820 1.00 85.00 93 ARG A N 1
ATOM 699 C CA . ARG A 1 93 ? -0.630 0.247 16.622 1.00 85.00 93 ARG A CA 1
ATOM 700 C C . ARG A 1 93 ? 0.109 -0.969 16.071 1.00 85.00 93 ARG A C 1
ATOM 702 O O . ARG A 1 93 ? 1.280 -0.870 15.722 1.00 85.00 93 ARG A O 1
ATOM 709 N N . GLY A 1 94 ? -0.592 -2.090 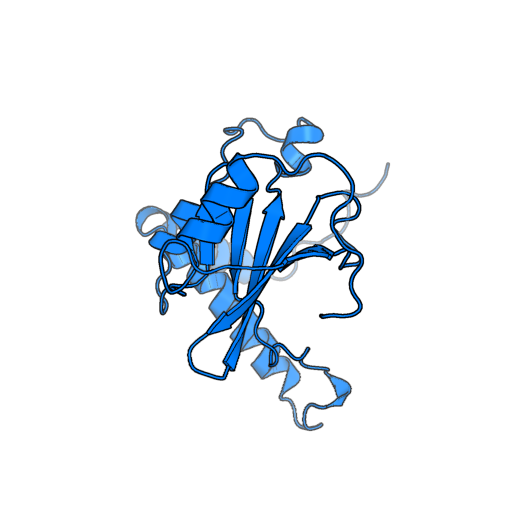15.904 1.00 84.00 94 GLY A N 1
ATOM 710 C CA . GLY A 1 94 ? -0.045 -3.248 15.196 1.00 84.00 94 GLY A CA 1
ATOM 711 C C . GLY A 1 94 ? 0.517 -2.853 13.825 1.00 84.00 94 GLY A C 1
ATOM 712 O O . GLY A 1 94 ? -0.187 -2.253 13.000 1.00 84.00 94 GLY A O 1
ATOM 713 N N . HIS A 1 95 ? 1.79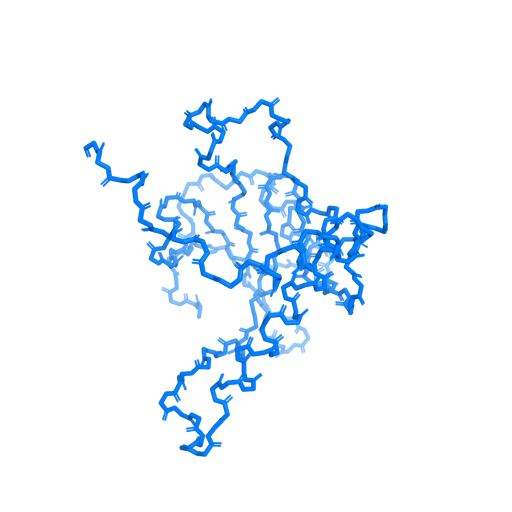7 -3.153 13.604 1.00 85.62 95 HIS A N 1
ATOM 714 C CA . HIS A 1 95 ? 2.459 -2.956 12.315 1.00 85.62 95 HIS A CA 1
ATOM 715 C C . HIS A 1 95 ? 1.888 -3.949 11.303 1.00 85.62 95 HIS A C 1
ATOM 717 O O . HIS A 1 95 ? 1.717 -5.124 11.620 1.00 85.62 95 HIS A O 1
ATOM 723 N N . ASP A 1 96 ? 1.584 -3.487 10.087 1.00 87.12 96 ASP A N 1
ATOM 724 C CA . ASP A 1 96 ? 1.201 -4.393 9.000 1.00 87.12 96 ASP A CA 1
ATOM 725 C C . ASP A 1 96 ? 2.483 -4.903 8.324 1.00 87.12 96 ASP A C 1
ATOM 727 O O . ASP A 1 96 ? 3.137 -4.127 7.620 1.00 87.12 96 ASP A O 1
ATOM 731 N N . PRO A 1 97 ? 2.863 -6.184 8.499 1.00 88.06 97 PRO A N 1
ATOM 732 C CA . PRO A 1 97 ? 4.087 -6.722 7.906 1.00 88.06 97 PRO A CA 1
ATOM 733 C C . PRO A 1 97 ? 4.018 -6.764 6.374 1.00 88.06 97 PRO A C 1
ATOM 735 O O . PRO A 1 97 ? 5.040 -6.909 5.707 1.00 88.06 97 PRO A O 1
ATOM 738 N N . PHE A 1 98 ? 2.820 -6.620 5.801 1.00 91.12 98 PHE A N 1
ATOM 739 C CA . PHE A 1 98 ? 2.587 -6.639 4.368 1.00 91.12 98 PHE A CA 1
ATOM 740 C C . PHE A 1 98 ? 2.397 -5.241 3.780 1.00 91.12 98 PHE A C 1
ATOM 742 O O . PHE A 1 98 ? 1.749 -5.124 2.739 1.00 91.12 98 PHE A O 1
ATOM 749 N N . VAL A 1 99 ? 2.925 -4.190 4.416 1.00 92.94 99 VAL A N 1
ATOM 750 C CA . VAL A 1 99 ? 2.998 -2.834 3.855 1.00 92.94 99 VAL A CA 1
ATOM 751 C C . VAL A 1 99 ? 4.392 -2.263 4.088 1.00 92.94 99 VAL A C 1
ATOM 753 O O . VAL A 1 99 ? 4.853 -2.174 5.222 1.00 92.94 99 VAL A O 1
ATOM 756 N N . ARG A 1 100 ? 5.065 -1.845 3.013 1.00 94.12 100 ARG A N 1
ATOM 757 C CA . ARG A 1 100 ? 6.401 -1.241 3.092 1.00 94.12 100 ARG A CA 1
ATOM 758 C C . ARG A 1 100 ? 6.667 -0.319 1.911 1.00 94.12 100 ARG A C 1
ATOM 760 O O . ARG A 1 100 ? 6.105 -0.498 0.831 1.00 94.12 100 ARG A O 1
ATOM 767 N N . VAL A 1 101 ? 7.548 0.654 2.101 1.00 93.81 101 VAL A N 1
ATOM 768 C CA . VAL A 1 101 ? 8.115 1.444 1.009 1.00 93.81 101 VAL A CA 1
ATOM 769 C C . VAL A 1 101 ? 9.444 0.843 0.569 1.00 93.81 101 VAL A C 1
ATOM 771 O O . VAL A 1 101 ? 10.356 0.710 1.376 1.00 93.81 101 VAL A O 1
ATOM 774 N N . GLN A 1 102 ? 9.570 0.527 -0.719 1.00 92.38 102 GLN A N 1
ATOM 775 C CA . GLN A 1 102 ? 10.797 -0.005 -1.308 1.00 92.38 102 GLN A CA 1
ATOM 776 C C . GLN A 1 102 ? 11.071 0.673 -2.653 1.00 92.38 102 GLN A C 1
ATOM 778 O O . GLN A 1 102 ? 10.232 0.647 -3.551 1.00 92.38 102 GLN A O 1
ATOM 783 N N . GLY A 1 103 ? 12.240 1.304 -2.803 1.00 88.12 103 GLY A N 1
ATOM 784 C CA . GLY A 1 103 ? 12.691 1.877 -4.080 1.00 88.12 103 GLY A CA 1
ATOM 785 C C . GLY A 1 103 ? 11.719 2.876 -4.727 1.00 88.12 103 GLY A C 1
ATOM 786 O O . GLY A 1 103 ? 11.548 2.853 -5.944 1.00 88.12 103 GLY A O 1
ATOM 787 N N . GLY A 1 104 ? 11.034 3.704 -3.928 1.00 90.94 104 GLY A N 1
ATOM 788 C CA . GLY A 1 104 ? 10.024 4.660 -4.412 1.00 90.94 104 GLY A CA 1
ATOM 789 C C . GLY A 1 104 ? 8.628 4.065 -4.648 1.00 90.94 104 GLY A C 1
ATOM 790 O O . GLY A 1 104 ? 7.731 4.755 -5.134 1.00 90.94 104 GLY A O 1
ATOM 791 N N . TRP A 1 105 ? 8.412 2.803 -4.278 1.00 93.69 105 TRP A N 1
ATOM 792 C CA . TRP A 1 105 ? 7.128 2.116 -4.386 1.00 93.69 105 TRP A CA 1
ATOM 793 C C . TRP A 1 105 ? 6.550 1.843 -3.007 1.00 93.69 105 TRP A C 1
ATOM 795 O O . TRP A 1 105 ? 7.222 1.280 -2.151 1.00 93.69 105 TRP A O 1
ATOM 805 N N . LEU A 1 106 ? 5.279 2.180 -2.807 1.00 94.06 106 LEU A N 1
ATOM 806 C CA . LEU A 1 106 ? 4.498 1.635 -1.706 1.00 94.06 106 LEU A CA 1
ATOM 807 C C . LEU A 1 106 ? 4.011 0.251 -2.119 1.00 94.06 106 LEU A C 1
ATOM 809 O O . LEU A 1 106 ? 3.139 0.134 -2.986 1.00 94.06 106 LEU A O 1
ATOM 813 N N . VAL A 1 107 ? 4.579 -0.777 -1.506 1.00 95.06 107 VAL A N 1
ATOM 814 C CA . VAL A 1 107 ? 4.223 -2.170 -1.745 1.00 95.06 107 VAL A CA 1
ATOM 815 C C . VAL A 1 107 ? 3.292 -2.630 -0.644 1.00 95.06 107 VAL A C 1
ATOM 817 O O . VAL A 1 107 ? 3.536 -2.374 0.534 1.00 95.06 107 VAL A O 1
ATOM 820 N N . ARG A 1 108 ? 2.205 -3.296 -1.023 1.00 93.94 108 ARG A N 1
ATOM 821 C CA . ARG A 1 108 ? 1.224 -3.795 -0.066 1.00 93.94 108 ARG A CA 1
ATOM 822 C C . ARG A 1 108 ? 0.519 -5.060 -0.515 1.00 93.94 108 ARG A C 1
ATOM 824 O O . ARG A 1 108 ? 0.334 -5.283 -1.712 1.00 93.94 108 ARG A O 1
ATOM 831 N N . ARG A 1 109 ? 0.031 -5.858 0.432 1.00 92.75 109 ARG A N 1
ATOM 832 C CA . ARG A 1 109 ? -0.945 -6.918 0.139 1.00 92.75 109 ARG A CA 1
ATOM 833 C C . ARG A 1 109 ? -2.264 -6.311 -0.334 1.00 92.75 109 ARG A C 1
ATOM 835 O O . ARG A 1 109 ? -2.808 -5.411 0.301 1.00 92.75 109 ARG A O 1
ATOM 842 N N . LEU A 1 110 ? -2.817 -6.859 -1.413 1.00 88.25 110 LEU A N 1
ATOM 843 C CA . LEU A 1 110 ? -4.223 -6.651 -1.738 1.00 88.25 110 LEU A CA 1
ATOM 844 C C . LEU A 1 110 ? -5.035 -7.791 -1.129 1.00 88.25 110 LEU A C 1
ATOM 846 O O . LEU A 1 110 ? -4.947 -8.930 -1.583 1.00 88.25 110 LEU A O 1
ATOM 850 N N . SER A 1 111 ? -5.792 -7.485 -0.076 1.00 78.75 111 SER A N 1
ATOM 851 C CA . SER A 1 111 ? -6.714 -8.451 0.520 1.00 78.75 111 SER A CA 1
ATOM 852 C C . SER A 1 111 ? -8.003 -8.521 -0.307 1.00 78.75 111 SER A C 1
ATOM 854 O O . SER A 1 111 ? -8.505 -7.475 -0.732 1.00 78.75 111 SER A O 1
ATOM 856 N N . PRO A 1 112 ? -8.569 -9.721 -0.524 1.00 67.62 112 PRO A N 1
ATOM 857 C CA . PRO A 1 112 ? -9.884 -9.863 -1.143 1.00 67.62 112 PRO A CA 1
ATOM 858 C C . PRO A 1 112 ? -11.013 -9.263 -0.283 1.00 67.62 112 PRO A C 1
ATOM 860 O O . PRO A 1 112 ? -12.077 -8.976 -0.818 1.00 67.62 112 PRO A O 1
ATOM 863 N N . TYR A 1 113 ? -10.772 -9.020 1.013 1.00 59.72 113 TYR A N 1
ATOM 864 C CA . TYR A 1 113 ? -11.786 -8.595 1.989 1.00 59.72 113 TYR A CA 1
ATOM 865 C C . TYR A 1 113 ? -11.741 -7.106 2.367 1.00 59.72 113 TYR A C 1
ATOM 867 O O . TYR A 1 113 ? -12.320 -6.702 3.370 1.00 59.72 113 TYR A O 1
ATOM 875 N N . CYS A 1 114 ? -11.067 -6.253 1.593 1.00 62.62 114 CYS A N 1
ATOM 876 C CA . CYS A 1 114 ? -11.160 -4.805 1.796 1.00 62.62 114 CYS A CA 1
ATOM 877 C C . CYS A 1 114 ? -12.488 -4.271 1.225 1.00 62.62 114 CYS A C 1
ATOM 879 O O . CYS A 1 114 ? -12.500 -3.730 0.118 1.00 62.62 114 CYS A O 1
ATOM 881 N N . SER A 1 115 ? -13.606 -4.429 1.938 1.00 67.06 115 SER A N 1
ATOM 882 C CA . SER A 1 115 ? -14.874 -3.793 1.558 1.00 67.06 115 SER A CA 1
ATOM 883 C C . SER A 1 115 ? -14.922 -2.346 2.044 1.00 67.06 115 SER A C 1
ATOM 885 O O . SER A 1 115 ? -14.442 -2.021 3.131 1.00 67.06 115 SER A O 1
ATOM 887 N N . ARG A 1 116 ? -15.518 -1.458 1.241 1.00 77.00 116 ARG A N 1
ATOM 888 C CA . ARG A 1 116 ? -15.885 -0.127 1.729 1.00 77.00 116 ARG A CA 1
ATOM 889 C C . ARG A 1 116 ? -16.991 -0.295 2.773 1.00 77.00 116 ARG A C 1
ATOM 891 O O . ARG A 1 116 ? -17.912 -1.077 2.557 1.00 77.00 116 ARG A O 1
ATOM 898 N N . ILE A 1 117 ? -16.891 0.427 3.886 1.00 81.31 117 ILE A N 1
ATOM 899 C CA . ILE A 1 117 ? -18.013 0.577 4.814 1.00 81.31 117 ILE A CA 1
ATOM 900 C C . ILE A 1 117 ? -18.943 1.616 4.194 1.00 81.31 117 ILE A C 1
ATOM 902 O O . ILE A 1 117 ? -18.606 2.798 4.137 1.00 81.31 117 ILE A O 1
ATOM 906 N N . GLU A 1 118 ? -20.072 1.163 3.660 1.00 83.12 118 GLU A N 1
ATOM 907 C CA . GLU A 1 118 ? -21.084 2.046 3.089 1.00 83.12 118 GLU A CA 1
ATOM 908 C C . GLU A 1 118 ? -21.981 2.548 4.225 1.00 83.12 118 GLU A C 1
ATOM 910 O O . GLU A 1 118 ? -22.575 1.741 4.939 1.00 83.12 118 GLU A O 1
ATOM 915 N N . LEU A 1 119 ? -22.100 3.867 4.406 1.00 82.75 119 LEU A N 1
ATOM 916 C CA . LEU A 1 119 ? -22.859 4.445 5.530 1.00 82.75 119 LEU A CA 1
ATOM 917 C C . LEU A 1 119 ? -24.316 3.958 5.560 1.00 82.75 119 LEU A C 1
ATOM 919 O O . LEU A 1 119 ? -24.843 3.646 6.620 1.00 82.75 119 LEU A O 1
ATOM 923 N N . ALA A 1 120 ? -24.922 3.763 4.385 1.00 82.62 120 ALA A N 1
ATOM 924 C CA . ALA A 1 120 ? -26.273 3.221 4.246 1.00 82.62 120 ALA A CA 1
ATOM 925 C C . ALA A 1 120 ? -26.443 1.787 4.793 1.00 82.62 120 ALA A C 1
ATOM 927 O O . ALA A 1 120 ? -27.570 1.357 5.026 1.00 82.62 120 ALA A O 1
ATOM 928 N N . THR A 1 121 ? -25.347 1.040 4.978 1.00 83.31 121 THR A N 1
ATOM 929 C CA . THR A 1 121 ? -25.359 -0.318 5.552 1.00 83.31 121 THR A CA 1
ATOM 930 C C . THR A 1 121 ? -25.211 -0.326 7.073 1.00 83.31 121 THR A C 1
ATOM 932 O O . THR A 1 121 ? -25.376 -1.376 7.692 1.00 83.31 121 THR A O 1
ATOM 935 N N . LEU A 1 122 ? -24.921 0.827 7.687 1.00 81.00 122 LEU A N 1
ATOM 936 C CA . LEU A 1 122 ? -24.843 0.951 9.137 1.00 81.00 122 LEU A CA 1
ATOM 937 C C . LEU A 1 122 ? -26.253 1.013 9.749 1.00 81.00 122 LEU A C 1
ATOM 939 O O . LEU A 1 122 ? -27.170 1.589 9.154 1.00 81.00 122 LEU A O 1
ATOM 943 N N . PRO A 1 123 ? -26.460 0.452 10.953 1.00 79.50 123 PRO A N 1
ATOM 944 C CA . PRO A 1 123 ? -27.728 0.574 11.658 1.00 79.50 123 PRO A CA 1
ATOM 945 C C . PRO A 1 123 ? -28.133 2.044 11.856 1.00 79.50 123 PRO A C 1
ATOM 947 O O . PRO A 1 123 ? -27.340 2.879 12.286 1.00 79.50 123 PRO A O 1
ATOM 950 N N . ARG A 1 124 ? -29.417 2.359 11.620 1.00 67.44 124 ARG A N 1
ATOM 951 C CA . ARG A 1 124 ? -29.979 3.727 11.730 1.00 67.44 124 ARG A CA 1
ATOM 952 C C . ARG A 1 124 ? -29.779 4.397 13.099 1.00 67.44 124 ARG A C 1
ATOM 954 O O . ARG A 1 124 ? -29.880 5.617 13.205 1.00 67.44 124 ARG A O 1
ATOM 961 N N . LYS A 1 125 ? -29.513 3.632 14.162 1.00 66.75 125 LYS A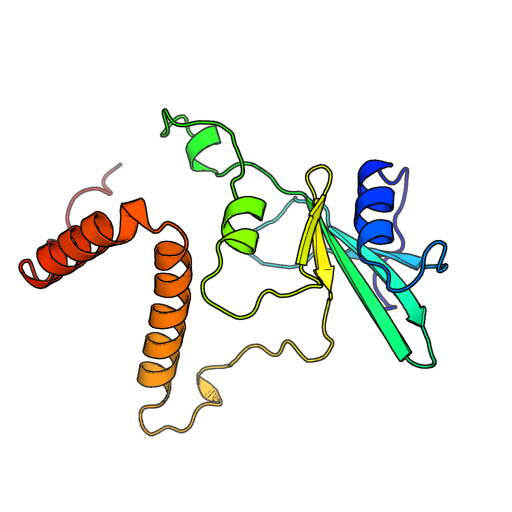 N 1
ATOM 962 C CA . LYS A 1 125 ? -29.191 4.175 15.487 1.00 66.75 125 LYS A CA 1
ATOM 963 C C . LYS A 1 125 ? -27.687 4.479 15.590 1.00 66.75 125 LYS A C 1
ATOM 965 O O . LYS A 1 125 ? -26.935 3.689 16.130 1.00 66.75 125 LYS A O 1
ATOM 970 N N . ARG A 1 126 ? -27.291 5.685 15.167 1.00 60.84 126 ARG A N 1
ATOM 971 C CA . ARG A 1 126 ? -26.091 6.424 15.637 1.00 60.84 126 ARG A CA 1
ATOM 972 C C . ARG A 1 126 ? -24.690 5.817 15.414 1.00 60.84 126 ARG A C 1
ATOM 974 O O . ARG A 1 126 ? -23.727 6.400 15.909 1.00 60.84 126 ARG A O 1
ATOM 981 N N . ASP A 1 127 ? -24.517 4.757 14.632 1.00 68.19 127 ASP A N 1
ATOM 982 C CA . ASP A 1 127 ? -23.178 4.169 14.441 1.00 68.19 127 ASP A CA 1
ATOM 983 C C . ASP A 1 127 ? -22.253 4.970 13.510 1.00 68.19 127 ASP A C 1
ATOM 985 O O . ASP A 1 127 ? -21.036 4.802 13.561 1.00 68.19 127 ASP A O 1
ATOM 989 N N . GLU A 1 128 ? -22.782 5.908 12.720 1.00 83.38 128 GLU A N 1
ATOM 990 C CA . GLU A 1 128 ? -21.956 6.804 11.895 1.00 83.38 128 GLU A CA 1
ATOM 991 C C . GLU A 1 128 ? -21.027 7.673 12.754 1.00 83.38 128 GLU A C 1
ATOM 993 O O . GLU A 1 128 ? -19.846 7.823 12.443 1.00 83.38 128 GLU A O 1
ATOM 998 N N . ALA A 1 129 ? -21.531 8.200 13.875 1.00 83.25 129 ALA A N 1
ATOM 999 C CA . ALA A 1 129 ? -20.733 9.007 14.794 1.00 83.25 129 ALA A CA 1
ATOM 1000 C C . ALA A 1 129 ? -19.637 8.169 15.468 1.00 83.25 129 ALA A C 1
ATOM 1002 O O . ALA A 1 129 ? -18.507 8.634 15.612 1.00 83.25 129 ALA A O 1
ATOM 1003 N N . HIS A 1 130 ? -19.942 6.921 15.834 1.00 83.81 130 HIS A N 1
ATOM 1004 C CA . HIS A 1 130 ? -18.950 5.990 16.372 1.00 83.81 130 HIS A CA 1
ATOM 1005 C C . HIS A 1 130 ? -17.885 5.629 15.335 1.00 83.81 130 HIS A C 1
ATOM 1007 O O . HIS A 1 130 ? -16.700 5.609 15.668 1.00 83.81 130 HIS A O 1
ATOM 1013 N N . LEU A 1 131 ? -18.281 5.403 14.079 1.00 86.31 131 LEU A N 1
ATOM 1014 C CA . LEU A 1 131 ? -17.353 5.154 12.981 1.00 86.31 131 LEU A CA 1
ATOM 1015 C C . LEU A 1 131 ? -16.426 6.353 12.762 1.00 86.31 131 LEU A C 1
ATOM 1017 O O . LEU A 1 131 ? -15.210 6.184 12.752 1.00 86.31 131 LEU A O 1
ATOM 1021 N N . LEU A 1 132 ? -16.978 7.564 12.647 1.00 87.62 132 LEU A N 1
ATOM 1022 C CA . LEU A 1 132 ? -16.190 8.789 12.487 1.00 87.62 132 LEU A CA 1
ATOM 1023 C C . LEU A 1 132 ? -15.256 9.019 13.677 1.00 87.62 132 LEU A C 1
ATOM 1025 O O . LEU A 1 132 ? -14.095 9.377 13.489 1.00 87.62 132 LEU A O 1
ATOM 1029 N N . HIS A 1 133 ? -15.728 8.759 14.896 1.00 86.00 133 HIS A N 1
ATOM 1030 C CA . HIS A 1 133 ? -14.902 8.845 16.093 1.00 86.00 133 HIS A CA 1
ATOM 1031 C C . HIS A 1 133 ? -13.751 7.829 16.063 1.00 86.00 133 HIS A C 1
ATOM 1033 O O . HIS A 1 133 ? -12.607 8.188 16.337 1.00 86.00 133 HIS A O 1
ATOM 1039 N N . ALA A 1 134 ? -14.013 6.576 15.682 1.00 87.62 134 ALA A N 1
ATOM 1040 C CA . ALA A 1 134 ? -12.985 5.548 15.540 1.00 87.62 134 ALA A CA 1
ATOM 1041 C C . ALA A 1 134 ? -11.966 5.895 14.437 1.00 87.62 134 ALA A C 1
ATOM 1043 O O . ALA A 1 134 ? -10.762 5.767 14.653 1.00 87.62 134 ALA A O 1
ATOM 1044 N N . MET A 1 135 ? -12.428 6.405 13.291 1.00 89.44 135 MET A N 1
ATOM 1045 C CA . MET A 1 135 ? -11.569 6.912 12.214 1.00 89.44 135 MET A CA 1
ATOM 1046 C C . MET A 1 135 ? -10.703 8.088 12.684 1.00 89.44 135 MET A C 1
ATOM 1048 O O . MET A 1 135 ? -9.510 8.143 12.379 1.00 89.44 135 MET A O 1
ATOM 1052 N N . GLY A 1 136 ? -11.281 9.008 13.460 1.00 89.19 136 GLY A N 1
ATOM 1053 C CA . GLY A 1 136 ? -10.567 10.128 14.069 1.00 89.19 136 GLY A CA 1
ATOM 1054 C C . GLY A 1 136 ? -9.497 9.662 15.056 1.00 89.19 136 GLY A C 1
ATOM 1055 O O . GLY A 1 136 ? -8.360 10.123 14.984 1.00 89.19 136 GLY A O 1
ATOM 1056 N N . ARG A 1 137 ? -9.815 8.687 15.919 1.00 85.94 137 ARG A N 1
ATOM 1057 C CA . ARG A 1 137 ? -8.843 8.064 16.832 1.00 85.94 137 ARG A CA 1
ATOM 1058 C C . ARG A 1 137 ? -7.690 7.403 16.081 1.00 85.94 137 ARG A C 1
ATOM 1060 O O . ARG A 1 137 ? -6.540 7.592 16.460 1.00 85.94 137 ARG A O 1
ATOM 1067 N N . GLU A 1 138 ? -7.975 6.675 15.006 1.00 86.69 138 GLU A N 1
ATOM 1068 C CA . GLU A 1 138 ? -6.929 6.041 14.198 1.00 86.69 138 GLU A CA 1
ATOM 1069 C C . GLU A 1 138 ? -6.061 7.072 13.461 1.00 86.69 138 GLU A C 1
ATOM 1071 O O . GLU A 1 138 ? -4.844 6.924 13.379 1.00 86.69 138 GLU A O 1
ATOM 1076 N N . THR A 1 139 ? -6.658 8.175 13.007 1.00 86.94 139 THR A N 1
ATOM 1077 C CA . THR A 1 139 ? -5.906 9.303 12.439 1.00 86.94 139 THR A CA 1
ATOM 1078 C C . THR A 1 139 ? -5.007 9.952 13.497 1.00 86.94 139 THR A C 1
ATOM 1080 O O . THR A 1 139 ? -3.838 10.224 13.234 1.00 86.94 139 THR A O 1
ATOM 1083 N N . ALA A 1 140 ? -5.502 10.129 14.726 1.00 83.88 140 ALA A N 1
ATOM 1084 C CA . ALA A 1 140 ? -4.711 10.644 15.842 1.00 83.88 140 ALA A CA 1
ATOM 1085 C C . ALA A 1 140 ? -3.546 9.712 16.225 1.00 83.88 140 ALA A C 1
ATOM 1087 O O . ALA A 1 140 ? -2.464 10.194 16.556 1.00 83.88 140 ALA A O 1
ATOM 1088 N N . ASN A 1 141 ? -3.712 8.389 16.119 1.00 85.00 141 ASN A N 1
ATOM 1089 C CA . ASN A 1 141 ? -2.635 7.427 16.385 1.00 85.00 141 ASN A CA 1
ATOM 1090 C C . ASN A 1 141 ? -1.416 7.638 15.472 1.00 85.00 141 ASN A C 1
ATOM 1092 O O . ASN A 1 141 ? -0.284 7.483 15.927 1.00 85.00 141 ASN A O 1
ATOM 1096 N N . VAL A 1 142 ? -1.619 8.046 14.213 1.00 84.38 142 VAL A N 1
ATOM 1097 C CA . VAL A 1 142 ? -0.513 8.383 13.295 1.00 84.38 142 VAL A CA 1
ATOM 1098 C C . VAL A 1 142 ? 0.359 9.497 13.881 1.00 84.38 142 VAL A C 1
ATOM 1100 O O . VAL A 1 142 ? 1.585 9.420 13.847 1.00 84.38 142 VAL A O 1
ATOM 1103 N N . HIS A 1 143 ? -0.271 10.505 14.481 1.00 82.69 143 HIS A N 1
ATOM 1104 C CA . HIS A 1 143 ? 0.411 11.633 15.106 1.00 82.69 143 HIS A CA 1
ATOM 1105 C C . HIS A 1 143 ? 1.132 11.260 16.409 1.00 82.69 143 HIS A C 1
ATOM 1107 O O . HIS A 1 143 ? 2.194 11.811 16.708 1.00 82.69 143 HIS A O 1
ATOM 1113 N N . LEU A 1 144 ? 0.596 10.296 17.164 1.00 84.88 144 LEU A N 1
ATOM 1114 C CA . LEU A 1 144 ? 1.230 9.789 18.384 1.00 84.88 144 LEU A CA 1
ATOM 1115 C C . LEU A 1 144 ? 2.538 9.027 18.119 1.00 84.88 144 LEU A C 1
ATOM 1117 O O . LEU A 1 144 ? 3.359 8.929 19.029 1.00 84.88 144 LEU A O 1
ATOM 1121 N N . GLY A 1 145 ? 2.773 8.551 16.890 1.00 85.94 145 GLY A N 1
ATOM 1122 C CA . GLY A 1 145 ? 4.036 7.906 16.507 1.00 85.94 145 GLY A CA 1
ATOM 1123 C C . GLY A 1 145 ? 5.264 8.813 16.645 1.00 85.94 145 GLY A C 1
ATOM 1124 O O . GLY A 1 145 ? 6.379 8.347 16.871 1.00 85.94 145 GLY A O 1
ATOM 1125 N N . THR A 1 146 ? 5.077 10.134 16.609 1.00 86.06 146 THR A N 1
ATOM 1126 C CA . THR A 1 146 ? 6.154 11.094 16.872 1.00 86.06 146 THR A CA 1
ATOM 1127 C C . THR A 1 146 ? 6.124 11.540 18.335 1.00 86.06 146 THR A C 1
ATOM 1129 O O . THR A 1 146 ? 5.599 12.604 18.665 1.00 86.06 146 THR A O 1
ATOM 1132 N N . HIS A 1 147 ? 6.738 10.760 19.232 1.00 81.44 147 HIS A N 1
ATOM 1133 C CA . HIS A 1 147 ? 6.697 10.997 20.686 1.00 81.44 147 HIS A CA 1
ATOM 1134 C C . HIS A 1 147 ? 7.017 12.438 21.122 1.00 81.44 147 HIS A C 1
ATOM 1136 O O . HIS A 1 147 ? 6.366 12.984 22.013 1.00 81.44 147 HIS A O 1
ATOM 1142 N N . LYS A 1 148 ? 7.995 13.087 20.475 1.00 83.81 148 LYS A N 1
ATOM 1143 C CA . LYS A 1 148 ? 8.385 14.476 20.780 1.00 83.81 148 LYS A CA 1
ATOM 1144 C C . LYS A 1 148 ? 7.294 15.496 20.428 1.00 83.81 148 LYS A C 1
ATOM 1146 O O . LYS A 1 148 ? 7.207 16.534 21.077 1.00 83.81 148 LYS A O 1
ATOM 1151 N N . ALA A 1 149 ? 6.457 15.197 19.435 1.00 81.12 149 ALA A N 1
ATOM 1152 C CA . ALA A 1 149 ? 5.408 16.088 18.950 1.00 81.12 149 ALA A CA 1
ATOM 1153 C C . ALA A 1 149 ? 4.094 15.964 19.740 1.00 81.12 149 ALA A C 1
ATOM 1155 O O . ALA A 1 149 ? 3.285 16.887 19.689 1.00 81.12 149 ALA A O 1
ATOM 1156 N N . ILE A 1 150 ? 3.893 14.892 20.522 1.00 82.50 150 ILE A N 1
ATOM 1157 C CA . ILE A 1 150 ? 2.636 14.624 21.253 1.00 82.50 150 ILE A CA 1
ATOM 1158 C C . ILE A 1 150 ? 2.174 15.841 22.066 1.00 82.50 150 ILE A C 1
ATOM 1160 O O . ILE A 1 150 ? 1.026 16.264 21.947 1.00 82.50 150 ILE A O 1
ATOM 1164 N N . ARG A 1 151 ? 3.074 16.448 22.853 1.00 81.81 151 ARG A N 1
ATOM 1165 C CA . ARG A 1 151 ? 2.741 17.617 23.688 1.00 81.81 151 ARG A CA 1
ATOM 1166 C C . ARG A 1 151 ? 2.347 18.845 22.866 1.00 81.81 151 ARG A C 1
ATOM 1168 O O . ARG A 1 151 ? 1.487 19.604 23.298 1.00 81.81 151 ARG A O 1
ATOM 1175 N N . ALA A 1 152 ? 2.965 19.054 21.705 1.00 80.44 152 ALA A N 1
ATOM 1176 C CA . ALA A 1 152 ? 2.618 20.164 20.820 1.00 80.44 152 ALA A CA 1
ATOM 1177 C C . ALA A 1 152 ? 1.242 19.942 20.178 1.00 80.44 152 ALA A C 1
ATOM 1179 O O . ALA A 1 152 ? 0.410 20.841 20.193 1.00 80.44 152 ALA A O 1
ATOM 1180 N N . ILE A 1 153 ? 0.975 18.720 19.713 1.00 75.50 153 ILE A N 1
ATOM 1181 C CA . ILE A 1 153 ? -0.298 18.339 19.089 1.00 75.50 153 ILE A CA 1
ATOM 1182 C C . ILE A 1 153 ? -1.452 18.470 20.088 1.00 75.50 153 ILE A C 1
ATOM 1184 O O . ILE A 1 153 ? -2.471 19.072 19.766 1.00 75.50 153 ILE A O 1
ATOM 1188 N N . GLN A 1 154 ? -1.263 18.010 21.329 1.00 74.19 154 GLN A N 1
ATOM 1189 C CA . GLN A 1 154 ? -2.249 18.185 22.401 1.00 74.19 154 GLN A CA 1
ATOM 1190 C C . GLN A 1 154 ? -2.566 19.661 22.676 1.00 74.19 154 GLN A C 1
ATOM 1192 O O . GLN A 1 154 ? -3.734 20.004 22.841 1.00 74.19 154 GLN A O 1
ATOM 1197 N N . ARG A 1 155 ? -1.555 20.542 22.692 1.00 72.25 155 ARG A N 1
ATOM 1198 C CA . ARG A 1 155 ? -1.758 21.988 22.880 1.00 72.25 155 ARG A CA 1
ATOM 1199 C C . ARG A 1 155 ? -2.552 22.606 21.730 1.00 72.25 155 ARG A C 1
ATOM 1201 O O . ARG A 1 155 ? -3.477 23.365 21.996 1.00 72.25 155 ARG A O 1
ATOM 1208 N N . THR A 1 156 ? -2.242 22.258 20.479 1.00 64.31 156 THR A N 1
ATOM 1209 C CA . THR A 1 156 ? -2.984 22.749 19.305 1.00 64.31 156 THR A CA 1
ATOM 1210 C C . THR A 1 156 ? -4.445 22.300 19.338 1.00 64.31 156 THR A C 1
ATOM 1212 O O . THR A 1 156 ? -5.337 23.132 19.190 1.00 64.31 156 THR A O 1
ATOM 1215 N N . SER A 1 157 ? -4.709 21.019 19.624 1.00 59.78 157 SER A N 1
ATOM 1216 C CA . SER A 1 157 ? -6.079 20.495 19.717 1.00 59.78 157 SER A CA 1
ATOM 1217 C C . SER A 1 157 ? -6.884 21.115 20.864 1.00 59.78 157 SER A C 1
ATOM 1219 O O . SER A 1 157 ? -8.090 21.298 20.737 1.00 59.78 157 SER A O 1
ATOM 1221 N N . GLN A 1 158 ? -6.243 21.458 21.988 1.00 56.62 158 GLN A N 1
ATOM 1222 C CA . GLN A 1 158 ? -6.896 22.162 23.099 1.00 56.62 158 GLN A CA 1
ATOM 1223 C C . GLN A 1 158 ? -7.203 23.625 22.761 1.00 56.62 158 GLN A C 1
ATOM 1225 O O . GLN A 1 158 ? -8.262 24.123 23.135 1.00 56.62 158 GLN A O 1
ATOM 1230 N N . HIS A 1 159 ? -6.313 24.290 22.021 1.00 48.47 159 HIS A N 1
ATOM 1231 C CA . HIS A 1 159 ? -6.519 25.661 21.564 1.00 48.47 159 HIS A CA 1
ATOM 1232 C C . HIS A 1 159 ? -7.708 25.740 20.590 1.00 48.47 159 HIS A C 1
ATOM 1234 O O . HIS A 1 159 ? -8.581 26.583 20.757 1.00 48.47 159 HIS A O 1
ATOM 1240 N N . GLU A 1 160 ? -7.829 24.806 19.641 1.00 46.69 160 GLU A N 1
ATOM 1241 C CA . GLU A 1 160 ? -8.992 24.730 18.737 1.00 46.69 160 GLU A CA 1
ATOM 1242 C C . GLU A 1 160 ? -10.313 24.443 19.471 1.00 46.69 160 GLU A C 1
ATOM 1244 O O . GLU A 1 160 ? -11.355 24.972 19.091 1.00 46.69 160 GLU A O 1
ATOM 1249 N N . ASN A 1 161 ? -10.283 23.668 20.560 1.00 43.44 161 ASN A N 1
ATOM 1250 C CA . ASN A 1 161 ? -11.476 23.381 21.364 1.00 43.44 161 ASN A CA 1
ATOM 1251 C C . ASN A 1 161 ? -11.929 24.575 22.228 1.00 43.44 161 ASN A C 1
ATOM 1253 O O . ASN A 1 161 ? -13.097 24.657 22.604 1.00 43.44 161 ASN A O 1
ATOM 1257 N N . GLN A 1 162 ? -11.018 25.502 22.543 1.00 34.31 162 GLN A N 1
ATOM 1258 C CA . GLN A 1 162 ? -11.318 26.747 23.257 1.00 34.31 162 GLN A CA 1
ATOM 1259 C C . GLN A 1 162 ? -11.854 27.841 22.314 1.00 34.31 162 GLN A C 1
ATOM 1261 O O . GLN A 1 162 ? -12.618 28.706 22.741 1.00 34.31 162 GLN A O 1
ATOM 1266 N N . TYR A 1 163 ? -11.522 27.760 21.023 1.00 38.62 163 TYR A N 1
ATOM 1267 C CA . TYR A 1 163 ? -12.038 28.619 19.959 1.00 38.62 163 TYR A CA 1
ATOM 1268 C C . TYR A 1 163 ? -12.979 27.836 19.040 1.00 38.62 163 TYR A C 1
ATOM 1270 O O . TYR A 1 163 ? -12.687 27.611 17.863 1.00 38.62 163 TYR A O 1
ATOM 1278 N N . GLY A 1 164 ? -14.131 27.421 19.576 1.00 36.19 164 GLY A N 1
ATOM 1279 C CA . GLY A 1 164 ? -15.204 26.850 18.770 1.00 36.19 164 GLY A CA 1
ATOM 1280 C C . GLY A 1 164 ? -15.456 27.705 17.524 1.00 36.19 164 GLY A C 1
ATOM 1281 O O . GLY A 1 164 ? -15.739 28.894 17.625 1.00 36.19 164 GLY A O 1
ATOM 1282 N N . CYS A 1 165 ? -15.339 27.093 16.346 1.00 39.91 165 CYS A N 1
ATOM 1283 C CA . CYS A 1 165 ? -15.688 27.706 15.065 1.00 39.91 165 CYS A CA 1
ATOM 1284 C C . CYS A 1 165 ? -15.017 29.069 14.778 1.00 39.91 165 CYS A C 1
ATOM 1286 O O . CYS A 1 165 ? -15.716 30.048 14.514 1.00 39.91 165 CYS A O 1
ATOM 1288 N N . ILE A 1 166 ? -13.684 29.159 14.705 1.00 36.00 166 ILE A N 1
ATOM 1289 C CA . ILE A 1 166 ? -13.074 30.275 13.955 1.00 36.00 166 ILE A CA 1
ATOM 1290 C C . ILE A 1 166 ? -13.135 29.949 12.456 1.00 36.00 166 ILE A C 1
ATOM 1292 O O . ILE A 1 166 ? -12.293 29.265 11.887 1.00 36.00 166 ILE A O 1
ATOM 1296 N N . GLY A 1 167 ? -14.234 30.420 11.867 1.00 33.09 167 GLY A N 1
ATOM 1297 C CA . GLY A 1 167 ? -14.569 30.557 10.453 1.00 33.09 167 GLY A CA 1
ATOM 1298 C C . GLY A 1 167 ? -13.582 30.071 9.387 1.00 33.09 167 GLY A C 1
ATOM 1299 O O . GLY A 1 167 ? -12.622 30.753 9.046 1.00 33.09 167 GLY A O 1
ATOM 1300 N N . LEU A 1 168 ? -14.032 29.066 8.631 1.00 34.22 168 LEU A N 1
ATOM 1301 C CA . LEU A 1 168 ? -13.826 28.964 7.176 1.00 34.22 168 LEU A CA 1
ATOM 1302 C C . LEU A 1 168 ? -14.557 30.094 6.404 1.00 34.22 168 LEU A C 1
ATOM 1304 O O . LEU A 1 168 ? -15.083 29.884 5.313 1.00 34.22 168 LEU A O 1
ATOM 1308 N N . ARG A 1 169 ? -14.625 31.311 6.956 1.00 34.75 169 ARG A N 1
ATOM 1309 C CA . ARG A 1 169 ? -15.088 32.506 6.245 1.00 34.75 169 ARG A CA 1
ATOM 1310 C C . ARG A 1 169 ? -13.878 33.407 6.027 1.00 34.75 169 ARG A C 1
ATOM 1312 O O . ARG A 1 169 ? -13.277 33.871 6.986 1.00 34.75 169 ARG A O 1
ATOM 1319 N N . ASN A 1 170 ? -13.576 33.647 4.753 1.00 35.81 170 ASN A N 1
ATOM 1320 C CA . ASN A 1 170 ? -12.638 34.644 4.219 1.00 35.81 170 ASN A CA 1
ATOM 1321 C C . ASN A 1 170 ? -11.195 34.189 3.958 1.00 35.81 170 ASN A C 1
ATOM 1323 O O . ASN A 1 170 ? -10.247 34.846 4.389 1.00 35.81 170 ASN A O 1
ATOM 1327 N N . ARG A 1 171 ? -11.008 33.132 3.150 1.00 33.09 171 ARG A N 1
ATOM 1328 C CA . ARG A 1 171 ? -9.803 33.057 2.295 1.00 33.09 171 ARG A CA 1
ATOM 1329 C C . ARG A 1 171 ? -9.927 32.215 1.016 1.00 33.09 171 ARG A C 1
ATOM 1331 O O . ARG A 1 171 ? -8.960 31.603 0.589 1.00 33.09 171 ARG A O 1
ATOM 1338 N N . TRP A 1 172 ? -11.104 32.236 0.391 1.00 32.81 172 TRP A N 1
ATOM 1339 C CA . TRP A 1 172 ? -11.298 31.807 -1.001 1.00 32.81 172 TRP A CA 1
ATOM 1340 C C . TRP A 1 172 ? -12.107 32.878 -1.741 1.00 32.81 172 TRP A C 1
ATOM 1342 O O . TRP A 1 172 ? -13.281 32.706 -2.046 1.00 32.81 172 TRP A O 1
ATOM 1352 N N . GLN A 1 173 ? -11.477 34.032 -1.939 1.00 32.56 173 GLN A N 1
ATOM 1353 C CA . GLN A 1 173 ? -11.770 34.915 -3.063 1.00 32.56 173 GLN A CA 1
ATOM 1354 C C . GLN A 1 173 ? -10.448 35.103 -3.796 1.00 32.56 173 GLN A C 1
ATOM 1356 O O . GLN A 1 173 ? -9.623 35.918 -3.390 1.00 32.56 173 GLN A O 1
ATOM 1361 N N . VAL A 1 174 ? -10.253 34.270 -4.813 1.00 40.06 174 VAL A N 1
ATOM 1362 C CA . VAL A 1 174 ? -9.547 34.595 -6.054 1.00 40.06 174 VAL A CA 1
ATOM 1363 C C . VAL A 1 174 ? -10.361 33.948 -7.163 1.00 40.06 174 VAL A C 1
ATOM 1365 O O . VAL A 1 174 ? -10.732 32.767 -6.969 1.00 40.06 174 VAL A O 1
#

Foldseek 3Di:
DVPAAADDDDDPPQVVVLQQVLDPDHPFDWGKGWDDDDPPPPPWTKIKTWGQDPNDIWIKIWTADDFDVCVVVVVDPDDSDDCVQLLQVLQPDDRDSQFHDTPRITMGTDDPPPDDPDPVPDPPPDVVVVVVVVVVVNVVSSVVSPVVCVVVVVVVVVVCVVVPDPDPPDDPDD

Sequence (174 aa):
MEALPPVKGAVPHSVRIALDYLMPESGLPYRLKRRVSGLGSLGRPRFIALADWQGGKIAREAKALGLSACVWAGAHDGPDTIFYQSILDQAVRGHDPFVRVQGGWLVRRLSPYCSRIELATLPRKRDEAHLLHAMGRETANVHLGTHKAIRAIQRTSQHENQYGCIGLRNRWQV